Protein 6BTC (pdb70)

Organism: Staphylococcus aureus (NCBI:txid1280)

Nearest PDB structures (foldseek):
  6btc-assembly1_A  TM=1.012E+00  e=1.240E-16  Staphylococcus aureus
  6btc-assembly2_B  TM=9.831E-01  e=1.141E-14  Staphylococcus aureus
  2zme-assembly1_B  TM=4.496E-01  e=1.616E-01  Homo sapiens
  6lbs-assembly2_B  TM=4.507E-01  e=5.179E-01  Kluyveromyces lactis
  6lbs-assembly5_E  TM=4.797E-01  e=1.352E+00  Kluyveromyces lactis

Foldseek 3Di:
DDDDPVLVVLLVQLVVVVQPDDAFDKDFSVVSSVPDPDDDDPVSSVVSNVVVVCCVVPPPLAQKDFDQADPNTTMMGRHDRDDD/DVVLVVLLVQLVVVVVVADAFDKDFSVVSSVVDPDDDDPVSSVVSNVVVVCCQPPPPPAQKDFDQADPRTTMMGRHDDD

Solvent-accessible surface area: 10834 Å² total

Secondary structure (DSSP, 8-state):
----HHHHHHHHHHHHHHHHSPTT-EE-HHHHHTT--S---HHHHHHHHHHHHHHHHHSTT-SEEEEEEETTEEEEEE--S---/-HHHHHHHHHHHHHHHHSPTT-EE-HHHHHHT--S---HHHHHHHHHHHHHHHHHSTT-SEEEEEEETTEEEEEE-S--

Sequence (163 aa):
NKKSKQQEKLYNFIIAKSFQQPVGSTFTYGELRKKYNVVCSTNDQREVGRRFAYWIKYTPGLPFKIVGTKNGSLLYQKIGINPCSKQQEKLYNFIIAKSFQQPVGSTFTYGELRKKYNVVCSTNDQREVGRRFAYWIKYTPGLPFKIVGTKNGSLLYQKIGIN

B-factor: mean 43.04, std 18.71, range [15.08, 131.48]

Radius of gyration: 19.49 Å; Cα contacts (8 Å, |Δi|>4): 190; chains: 2; bounding box: 48×34×57 Å

Structure (mmCIF, N/CA/C/O backbone):
data_6BTC
#
_entry.id   6BTC
#
_cell.length_a   97.033
_cell.length_b   97.033
_cell.length_c   127.794
_cell.angle_alpha   90.000
_cell.angle_beta   90.000
_cell.angle_gamma   120.000
#
_symmetry.space_group_name_H-M   'P 61 2 2'
#
loop_
_entity.id
_entity.type
_entity.pdbx_description
1 polymer 'LP1413 - SCCmec type IV-encoded DNA binding protein'
2 water water
#
loop_
_atom_site.group_PDB
_atom_site.id
_atom_site.type_symbol
_atom_site.label_atom_id
_atom_site.label_alt_id
_atom_site.label_comp_id
_atom_site.label_asym_id
_atom_site.label_entity_id
_atom_site.label_seq_id
_atom_site.pdbx_PDB_ins_code
_atom_site.Cartn_x
_atom_site.Cartn_y
_atom_site.Cartn_z
_atom_site.occupancy
_atom_site.B_iso_or_equiv
_atom_site.auth_seq_id
_atom_site.auth_comp_id
_atom_site.auth_asym_id
_atom_site.auth_atom_id
_atom_site.pdbx_PDB_model_num
ATOM 20 N N . ASN A 1 2 ? 30.06299 32.46100 42.90259 1.000 63.65015 2 ASN A N 1
ATOM 21 C CA . ASN A 1 2 ? 29.92519 32.77732 41.48446 1.000 71.74958 2 ASN A CA 1
ATOM 22 C C . ASN A 1 2 ? 28.59733 32.27074 40.92727 1.000 71.97513 2 ASN A C 1
ATOM 23 O O . ASN A 1 2 ? 27.79405 33.04919 40.39946 1.000 69.33800 2 ASN A O 1
ATOM 34 N N . LYS A 1 3 ? 28.35044 30.96556 41.02884 1.000 67.52347 3 LYS A N 1
ATOM 35 C CA . LYS A 1 3 ? 27.14334 30.38784 40.44877 1.000 77.72317 3 LYS A CA 1
ATOM 36 C C . LYS A 1 3 ? 25.92431 30.73359 41.29853 1.000 76.59321 3 LYS A C 1
ATOM 37 O O . LYS A 1 3 ? 26.00454 30.79433 42.53019 1.000 72.27098 3 LYS A O 1
ATOM 56 N N . LYS A 1 4 ? 24.78826 30.95924 40.63609 1.000 69.77919 4 LYS A N 1
ATOM 57 C CA . LYS A 1 4 ? 23.56868 31.33082 41.34542 1.000 64.65304 4 LYS A CA 1
ATOM 58 C C . LYS A 1 4 ? 22.37400 31.22747 40.40760 1.000 60.75722 4 LYS A C 1
ATOM 59 O O . LYS A 1 4 ? 22.51357 31.27311 39.18134 1.000 54.63568 4 LYS A O 1
ATOM 78 N N . SER A 1 5 ? 21.19350 31.09746 41.01515 1.000 53.26938 5 SER A N 1
ATOM 79 C CA . SER A 1 5 ? 19.92617 31.01810 40.29720 1.000 51.97000 5 SER A CA 1
ATOM 80 C C . SER A 1 5 ? 19.36616 32.42594 40.11647 1.000 52.97163 5 SER A C 1
ATOM 81 O O . SER A 1 5 ? 18.98459 33.07436 41.09278 1.000 52.03477 5 SER A O 1
ATOM 89 N N . LYS A 1 6 ? 19.30796 32.89668 38.86568 1.000 55.02082 6 LYS A N 1
ATOM 90 C CA . LYS A 1 6 ? 18.75580 34.22289 38.59132 1.000 55.35357 6 LYS A CA 1
ATOM 91 C C . LYS A 1 6 ? 17.32963 34.35033 39.11356 1.000 52.61686 6 LYS A C 1
ATOM 92 O O . LYS A 1 6 ? 16.92804 35.41783 39.59217 1.000 51.19189 6 LYS A O 1
ATOM 111 N N . GLN A 1 7 ? 16.55247 33.26940 39.03203 1.000 51.68400 7 GLN A N 1
ATOM 112 C CA . GLN A 1 7 ? 15.15208 33.31300 39.43645 1.000 52.23870 7 GLN A CA 1
ATOM 113 C C . GLN A 1 7 ? 15.01129 33.52953 40.94136 1.000 54.22333 7 GLN A C 1
ATOM 114 O O . GLN A 1 7 ? 14.13152 34.27636 41.38914 1.000 45.38637 7 GLN A O 1
ATOM 128 N N . GLN A 1 8 ? 15.85149 32.86745 41.74055 1.000 49.12811 8 GLN A N 1
ATOM 129 C CA . GLN A 1 8 ? 15.75106 33.01006 43.18978 1.000 48.24521 8 GLN A CA 1
ATOM 130 C C . GLN A 1 8 ? 16.29981 34.35289 43.64863 1.000 41.19691 8 GLN A C 1
ATOM 131 O O . GLN A 1 8 ? 15.75114 34.96660 44.56778 1.000 43.87516 8 GLN A O 1
ATOM 145 N N . GLU A 1 9 ? 17.36172 34.84095 43.00564 1.000 39.28679 9 GLU A N 1
ATOM 146 C CA . GLU A 1 9 ? 17.85385 36.17502 43.31956 1.000 44.50869 9 GLU A CA 1
ATOM 147 C C . GLU A 1 9 ? 16.75204 37.21228 43.16687 1.000 44.55229 9 GLU A C 1
ATOM 148 O O . GLU A 1 9 ? 16.65618 38.14629 43.97030 1.000 40.33296 9 GLU A O 1
ATOM 160 N N . LYS A 1 10 ? 15.91767 37.07374 42.13221 1.000 45.96820 10 LYS A N 1
ATOM 161 C CA . LYS A 1 10 ? 14.88560 38.07349 41.87325 1.000 42.45180 10 LYS A CA 1
ATOM 162 C C . LYS A 1 10 ? 13.79920 38.01780 42.93602 1.000 34.44714 10 LYS A C 1
ATOM 163 O O . LYS A 1 10 ? 13.38811 39.05131 43.46819 1.000 33.24442 10 LYS A O 1
ATOM 182 N N . LEU A 1 11 ? 13.30830 36.81944 43.24256 1.000 27.40265 11 LEU A N 1
ATOM 183 C CA . LEU A 1 11 ? 12.31049 36.68443 44.29214 1.000 32.66716 11 LEU A CA 1
ATOM 184 C C . LEU A 1 11 ? 12.86078 37.14283 45.64377 1.000 39.06198 11 LEU A C 1
ATOM 185 O O . LEU A 1 11 ? 12.15997 37.82213 46.40310 1.000 32.68428 11 LEU A O 1
ATOM 201 N N . TYR A 1 12 ? 14.11416 36.78646 45.95907 1.000 36.49307 12 TYR A N 1
ATOM 202 C CA . TYR A 1 12 ? 14.71029 37.18459 47.23181 1.000 33.41728 12 TYR A CA 1
ATOM 203 C C . TYR A 1 12 ? 14.84079 38.70226 47.33161 1.000 33.37284 12 TYR A C 1
ATOM 204 O O . TYR A 1 12 ? 14.46721 39.30261 48.34622 1.000 30.14709 12 TYR A O 1
ATOM 222 N N . ASN A 1 13 ? 15.39234 39.34302 46.29911 1.000 28.65523 13 ASN A N 1
ATOM 223 C CA . ASN A 1 13 ? 15.47448 40.80139 46.30883 1.000 33.20102 13 ASN A CA 1
ATOM 224 C C . ASN A 1 13 ? 14.10818 41.42554 46.57648 1.000 35.69102 13 ASN A C 1
ATOM 225 O O . ASN A 1 13 ? 14.00798 42.45471 47.25582 1.000 34.03209 13 ASN A O 1
ATOM 236 N N . PHE A 1 14 ? 13.04260 40.81163 46.05580 1.000 31.80747 14 PHE A N 1
ATOM 237 C CA . PHE A 1 14 ? 11.70174 41.35195 46.25678 1.000 34.55262 14 PHE A CA 1
ATOM 238 C C . PHE A 1 14 ? 11.24731 41.15250 47.69332 1.000 27.30094 14 PHE A C 1
ATOM 239 O O . PHE A 1 14 ? 10.69503 42.06690 48.31210 1.000 28.30593 14 PHE A O 1
ATOM 256 N N . ILE A 1 15 ? 11.42011 39.94048 48.21748 1.000 25.51779 15 ILE A N 1
ATOM 257 C CA . ILE A 1 15 ? 10.98462 39.64398 49.57480 1.000 29.93616 15 ILE A CA 1
ATOM 258 C C . ILE A 1 15 ? 11.65508 40.59164 50.55789 1.000 30.16949 15 ILE A C 1
ATOM 259 O O . ILE A 1 15 ? 11.01112 41.12314 51.46816 1.000 28.95010 15 ILE A O 1
ATOM 275 N N . ILE A 1 16 ? 12.95525 40.82500 50.37856 1.000 27.22876 16 ILE A N 1
ATOM 276 C CA . ILE A 1 16 ? 13.70164 41.70907 51.26692 1.000 31.64117 16 ILE A CA 1
ATOM 277 C C . ILE A 1 16 ? 13.08795 43.10185 51.24844 1.000 28.66457 16 ILE A C 1
ATOM 278 O O . ILE A 1 16 ? 12.74942 43.66747 52.29215 1.000 24.83003 16 ILE A O 1
ATOM 294 N N . ALA A 1 17 ? 12.97050 43.68186 50.05507 1.000 24.16738 17 ALA A N 1
ATOM 295 C CA . ALA A 1 17 ? 12.40772 45.01899 49.91674 1.000 28.30407 17 ALA A CA 1
ATOM 296 C C . ALA A 1 17 ? 11.00487 45.08063 50.50756 1.000 30.67740 17 ALA A C 1
ATOM 297 O O . ALA A 1 17 ? 10.67942 45.98892 51.27832 1.000 26.42794 17 ALA A O 1
ATOM 304 N N . LYS A 1 18 ? 10.17093 44.09000 50.18659 1.000 27.14443 18 LYS A N 1
ATOM 305 C CA . LYS A 1 18 ? 8.80680 44.07600 50.69464 1.000 29.06269 18 LYS A CA 1
ATOM 306 C C . LYS A 1 18 ? 8.77312 43.98568 52.22282 1.000 32.96536 18 LYS A C 1
ATOM 307 O O . LYS A 1 18 ? 7.88219 44.55921 52.85532 1.000 29.33054 18 LYS A O 1
ATOM 326 N N . SER A 1 19 ? 9.72289 43.27812 52.83967 1.000 26.10834 19 SER A N 1
ATOM 327 C CA . SER A 1 19 ? 9.74182 43.22291 54.30029 1.000 29.39523 19 SER A CA 1
ATOM 328 C C . SER A 1 19 ? 10.05521 44.59401 54.89471 1.000 26.39106 19 SER A C 1
ATOM 329 O O . SER A 1 19 ? 9.41395 45.01930 55.85922 1.000 27.82793 19 SER A O 1
ATOM 337 N N . PHE A 1 20 ? 11.01126 45.31795 54.31539 1.000 28.72631 20 PHE A N 1
ATOM 338 C CA . PHE A 1 20 ? 11.34285 46.64034 54.83989 1.000 28.59616 20 PHE A CA 1
ATOM 339 C C . PHE A 1 20 ? 10.19399 47.62491 54.66737 1.000 33.59520 20 PHE A C 1
ATOM 340 O O . PHE A 1 20 ? 10.06501 48.56157 55.46261 1.000 33.28250 20 PHE A O 1
ATOM 357 N N . GLN A 1 21 ? 9.36308 47.44348 53.64008 1.000 30.34592 21 GLN A N 1
ATOM 358 C CA . GLN A 1 21 ? 8.23330 48.33047 53.39163 1.000 33.50390 21 GLN A CA 1
ATOM 359 C C . GLN A 1 21 ? 7.07881 48.09695 54.34824 1.000 28.55086 21 GLN A C 1
ATOM 360 O O . GLN A 1 21 ? 6.17211 48.92734 54.41643 1.000 36.54186 21 GLN A O 1
ATOM 374 N N . GLN A 1 22 ? 7.07386 46.99216 55.06190 1.000 31.47503 22 GLN A N 1
ATOM 375 C CA . GLN A 1 22 ? 6.05638 46.77890 56.07361 1.000 30.09956 22 GLN A CA 1
ATOM 376 C C . GLN A 1 22 ? 6.00708 47.97748 57.01813 1.000 32.22943 22 GLN A C 1
ATOM 377 O O . GLN A 1 22 ? 7.06126 48.50171 57.40793 1.000 26.95769 22 GLN A O 1
ATOM 391 N N . PRO A 1 23 ? 4.81662 48.45049 57.39023 1.000 30.45127 23 PRO A N 1
ATOM 392 C CA . PRO A 1 23 ? 4.73724 49.52548 58.38539 1.000 26.39747 23 PRO A CA 1
ATOM 393 C C . PRO A 1 23 ? 5.07964 49.03012 59.78174 1.000 28.68607 23 PRO A C 1
ATOM 394 O O . PRO A 1 23 ? 4.87002 47.86457 60.13032 1.000 27.18549 23 PRO A O 1
ATOM 405 N N . VAL A 1 24 ? 5.62823 49.94350 60.58337 1.000 25.91538 24 VAL A N 1
ATOM 406 C CA . VAL A 1 24 ? 5.99586 49.61804 61.95286 1.000 27.74446 24 VAL A CA 1
ATOM 407 C C . VAL A 1 24 ? 4.81542 48.98404 62.67087 1.000 28.73382 24 VAL A C 1
ATOM 408 O O . VAL A 1 24 ? 3.66518 49.39972 62.50251 1.000 28.42037 24 VAL A O 1
ATOM 421 N N . GLY A 1 25 ? 5.10870 47.96664 63.48233 1.000 22.62946 25 GLY A N 1
ATOM 422 C CA . GLY A 1 25 ? 4.11035 47.22343 64.20458 1.000 20.07002 25 GLY A CA 1
ATOM 423 C C . GLY A 1 25 ? 3.44014 46.10274 63.44117 1.000 22.48195 25 GLY A C 1
ATOM 424 O O . GLY A 1 25 ? 2.91757 45.17781 64.06942 1.000 21.64391 25 GLY A O 1
ATOM 428 N N . SER A 1 26 ? 3.41831 46.14513 62.11581 1.000 19.67860 26 SER A N 1
ATOM 429 C CA . SER A 1 26 ? 2.70666 45.10914 61.37484 1.000 23.14241 26 SER A CA 1
ATOM 430 C C . SER A 1 26 ? 3.38883 43.75323 61.52979 1.000 23.70122 26 SER A C 1
ATOM 431 O O . SER A 1 26 ? 4.61637 43.65452 61.60754 1.000 20.21745 26 SER A O 1
ATOM 439 N N . THR A 1 27 ? 2.57439 42.70353 61.58451 1.000 24.75756 27 THR A N 1
ATOM 440 C CA . THR A 1 27 ? 3.05958 41.33053 61.57528 1.000 26.55213 27 THR A CA 1
ATOM 441 C C . THR A 1 27 ? 2.89672 40.71740 60.18866 1.000 28.89266 27 THR A C 1
ATOM 442 O O . THR A 1 27 ? 2.01310 41.10070 59.42370 1.000 32.22097 27 THR A O 1
ATOM 453 N N . PHE A 1 28 ? 3.76866 39.76429 59.86390 1.000 27.44239 28 PHE A N 1
ATOM 454 C CA . PHE A 1 28 ? 3.73809 39.13228 58.55183 1.000 29.26470 28 PHE A CA 1
ATOM 455 C C . PHE A 1 28 ? 4.51824 37.82254 58.58812 1.000 33.51851 28 PHE A C 1
ATOM 456 O O . PHE A 1 28 ? 5.37906 37.60610 59.45124 1.000 29.94189 28 PHE A O 1
ATOM 473 N N . THR A 1 29 ? 4.18925 36.95127 57.63846 1.000 28.64563 29 THR A N 1
ATOM 474 C CA . THR A 1 29 ? 4.92861 35.72601 57.35259 1.000 32.14449 29 THR A CA 1
ATOM 475 C C . THR A 1 29 ? 5.57662 35.80515 55.97696 1.000 32.67075 29 THR A C 1
ATOM 476 O O . THR A 1 29 ? 5.25788 36.66502 55.14481 1.000 31.55271 29 THR A O 1
ATOM 487 N N . TYR A 1 30 ? 6.49566 34.87089 55.73812 1.000 33.01444 30 TYR A N 1
ATOM 488 C CA . TYR A 1 30 ? 7.13295 34.78595 54.42989 1.000 33.14937 30 TYR A CA 1
ATOM 489 C C . TYR A 1 30 ? 6.10248 34.54877 53.32847 1.000 32.58507 30 TYR A C 1
ATOM 490 O O . TYR A 1 30 ? 6.17099 35.16751 52.26030 1.000 32.54862 30 TYR A O 1
ATOM 508 N N . GLY A 1 31 ? 5.15076 33.64150 53.56618 1.000 29.49915 31 GLY A N 1
ATOM 509 C CA . GLY A 1 31 ? 4.17026 33.31445 52.54821 1.000 36.35077 31 GLY A CA 1
ATOM 510 C C . GLY A 1 31 ? 3.26107 34.47462 52.19741 1.000 42.50630 31 GLY A C 1
ATOM 511 O O . GLY A 1 31 ? 2.82371 34.59798 51.05279 1.000 42.41731 31 GLY A O 1
ATOM 515 N N . GLU A 1 32 ? 2.96053 35.34012 53.16794 1.000 36.52424 32 GLU A N 1
ATOM 516 C CA . GLU A 1 32 ? 2.16025 36.52018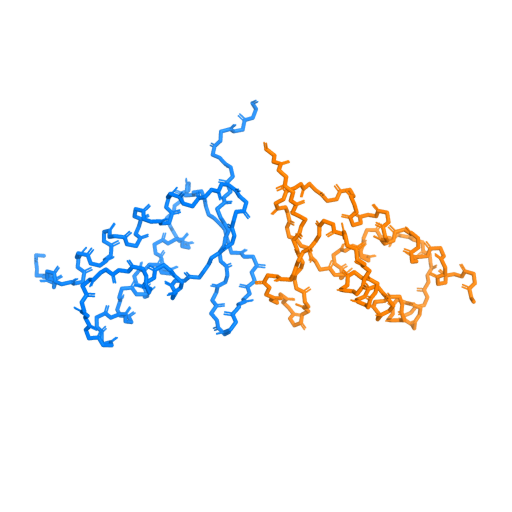 52.86284 1.000 31.87477 32 GLU A CA 1
ATOM 517 C C . GLU A 1 32 ? 2.90275 37.45082 51.91737 1.000 39.59580 32 GLU A C 1
ATOM 518 O O . GLU A 1 32 ? 2.30595 38.00213 50.98473 1.000 38.43405 32 GLU A O 1
ATOM 530 N N . LEU A 1 33 ? 4.21091 37.61615 52.11959 1.000 35.63495 33 LEU A N 1
ATOM 531 C CA . LEU A 1 33 ? 4.98674 38.45663 51.21658 1.000 34.40434 33 LEU A CA 1
ATOM 532 C C . LEU A 1 33 ? 5.18027 37.77487 49.87448 1.000 35.98724 33 LEU A C 1
ATOM 533 O O . LEU A 1 33 ? 5.17643 38.43329 48.83011 1.000 37.20654 33 LEU A O 1
ATOM 549 N N . ARG A 1 34 ? 5.36343 36.45537 49.89006 1.000 36.12259 34 ARG A N 1
ATOM 550 C CA . ARG A 1 34 ? 5.62705 35.71293 48.66180 1.000 42.64614 34 ARG A CA 1
ATOM 551 C C . ARG A 1 34 ? 4.44332 35.79331 47.70179 1.000 42.24805 34 ARG A C 1
ATOM 552 O O . ARG A 1 34 ? 4.62458 35.93744 46.48659 1.000 37.87742 34 ARG A O 1
ATOM 573 N N . LYS A 1 35 ? 3.22388 35.70119 48.23378 1.000 39.15361 35 LYS A N 1
ATOM 574 C CA . LYS A 1 35 ? 2.02234 35.69688 47.41256 1.000 44.22513 35 LYS A CA 1
ATOM 575 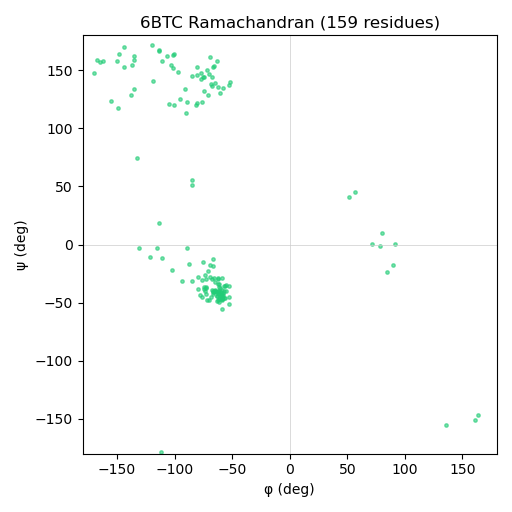C C . LYS A 1 35 ? 1.78731 37.02036 46.70659 1.000 43.94345 35 LYS A C 1
ATOM 576 O O . LYS A 1 35 ? 0.95384 37.07679 45.80073 1.000 46.61422 35 LYS A O 1
ATOM 595 N N . LYS A 1 36 ? 2.50196 38.07139 47.08132 1.000 42.25173 36 LYS A N 1
ATOM 596 C CA . LYS A 1 36 ? 2.41623 39.34699 46.38841 1.000 38.76670 36 LYS A CA 1
ATOM 597 C C . LYS A 1 36 ? 3.40317 39.45582 45.23652 1.000 39.17703 36 LYS A C 1
ATOM 598 O O . LYS A 1 36 ? 3.40129 40.46849 44.52597 1.000 40.67287 36 LYS A O 1
ATOM 617 N N . TYR A 1 37 ? 4.24253 38.44477 45.03858 1.000 36.04649 37 TYR A N 1
ATOM 618 C CA . TYR A 1 37 ? 5.18797 38.45594 43.93267 1.000 36.67917 37 TYR A CA 1
ATOM 619 C C . TYR A 1 37 ? 4.44121 38.18804 42.63117 1.000 42.44712 37 TYR A C 1
ATOM 620 O O . TYR A 1 37 ? 3.63737 37.25335 42.55074 1.000 39.21614 37 TYR A O 1
ATOM 638 N N . ASN A 1 38 ? 4.70272 39.01055 41.61106 1.000 39.49450 38 ASN A N 1
ATOM 639 C CA . ASN A 1 38 ? 3.90580 38.94583 40.38829 1.000 46.77953 38 ASN A CA 1
ATOM 640 C C . ASN A 1 38 ? 4.32557 37.79855 39.47974 1.000 48.80250 38 ASN A C 1
ATOM 641 O O . ASN A 1 38 ? 3.49707 37.27517 38.72964 1.000 57.47814 38 ASN A O 1
ATOM 652 N N . VAL A 1 39 ? 5.57212 37.39740 39.53388 1.000 47.75478 39 VAL A N 1
ATOM 653 C CA . VAL A 1 39 ? 6.10184 36.37034 38.64971 1.000 44.32889 39 VAL A CA 1
ATOM 654 C C . VAL A 1 39 ? 5.81588 34.99955 39.24273 1.000 52.42944 39 VAL A C 1
ATOM 655 O O . VAL A 1 39 ? 5.81453 34.80153 40.46233 1.000 48.29643 39 VAL A O 1
ATOM 668 N N . VAL A 1 40 ? 5.55705 34.04635 38.36191 1.000 58.00560 40 VAL A N 1
ATOM 669 C CA . VAL A 1 40 ? 5.40393 32.65230 38.75350 1.000 64.35676 40 VAL A CA 1
ATOM 670 C C . VAL A 1 40 ? 6.78469 32.06512 38.99953 1.000 64.29672 40 VAL A C 1
ATOM 671 O O . VAL A 1 40 ? 7.74862 32.38691 38.29406 1.000 65.07552 40 VAL A O 1
ATOM 684 N N . CYS A 1 41 ? 6.89377 31.20503 40.00723 1.000 69.14212 41 CYS A N 1
ATOM 685 C CA . CYS A 1 41 ? 8.13037 30.46618 40.20975 1.000 68.19878 41 CYS A CA 1
ATOM 686 C C . CYS A 1 41 ? 7.80663 29.12847 40.85059 1.000 49.14894 41 CYS A C 1
ATOM 687 O O . CYS A 1 41 ? 6.75767 28.94528 41.47407 1.000 46.12464 41 CYS A O 1
ATOM 695 N N . SER A 1 42 ? 8.72592 28.18865 40.67236 1.000 49.58660 42 SER A N 1
ATOM 696 C CA . SER A 1 42 ? 8.50684 26.83273 41.14026 1.000 48.80934 42 SER A CA 1
ATOM 697 C C . SER A 1 42 ? 8.38248 26.79704 42.65561 1.000 50.60709 42 SER A C 1
ATOM 698 O O . SER A 1 42 ? 8.85281 27.68403 43.36969 1.000 47.47370 42 SER A O 1
ATOM 706 N N . THR A 1 43 ? 7.74240 25.73787 43.14397 1.000 49.67784 43 THR A N 1
ATOM 707 C CA . THR A 1 43 ? 7.75853 25.46660 44.57254 1.000 53.00676 43 THR A CA 1
ATOM 708 C C . THR A 1 43 ? 9.18831 25.35697 45.08456 1.000 57.06791 43 THR A C 1
ATOM 709 O O . THR A 1 43 ? 9.49790 25.79175 46.19933 1.000 59.33899 43 THR A O 1
ATOM 720 N N . ASN A 1 44 ? 10.07975 24.79380 44.27473 1.000 58.74860 44 ASN A N 1
ATOM 721 C CA . ASN A 1 44 ? 11.46113 24.63871 44.70511 1.000 57.56406 44 ASN A CA 1
ATOM 722 C C . ASN A 1 44 ? 12.11009 25.99510 44.93569 1.000 55.65525 44 ASN A C 1
ATOM 723 O O . ASN A 1 44 ? 12.81134 26.19624 45.93484 1.000 52.03019 44 ASN A O 1
ATOM 734 N N . ASP A 1 45 ? 11.89751 26.93629 44.01200 1.000 54.22014 45 ASP A N 1
ATOM 735 C CA . ASP A 1 45 ? 12.47367 28.26725 44.16188 1.000 52.18781 45 ASP A CA 1
ATOM 736 C C . ASP A 1 45 ? 11.81560 29.03999 45.30117 1.000 45.61551 45 ASP A C 1
ATOM 737 O O . ASP A 1 45 ? 12.45688 29.90083 45.91170 1.000 44.78689 45 ASP A O 1
ATOM 746 N N . GLN A 1 46 ? 10.55214 28.74017 45.61011 1.000 42.40747 46 GLN A N 1
ATOM 747 C CA . GLN A 1 46 ? 9.87989 29.41011 46.71552 1.000 50.11570 46 GLN A CA 1
ATOM 748 C C . GLN A 1 46 ? 10.49781 28.99834 48.04373 1.000 49.93390 46 GLN A C 1
ATOM 749 O O . GLN A 1 46 ? 10.78541 29.84679 48.89691 1.000 42.14031 46 GLN A O 1
ATOM 763 N N . ARG A 1 47 ? 10.73341 27.69624 48.22297 1.000 50.37446 47 ARG A N 1
ATOM 764 C CA . ARG A 1 47 ? 11.23459 27.19952 49.49889 1.000 47.62681 47 ARG A CA 1
ATOM 765 C C . ARG A 1 47 ? 12.69524 27.57578 49.71378 1.000 50.90020 47 ARG A C 1
ATOM 766 O O . ARG A 1 47 ? 13.09495 27.90219 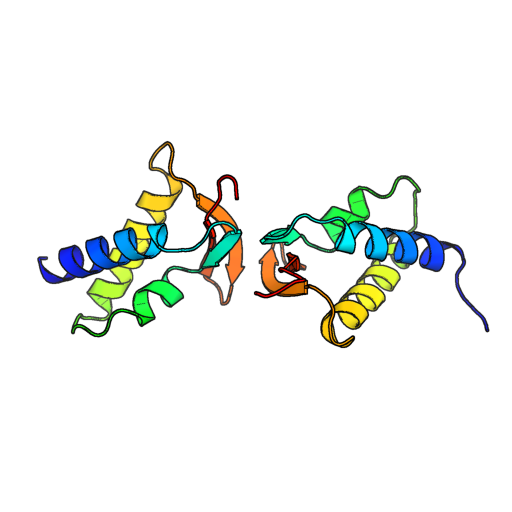50.83578 1.000 54.42610 47 ARG A O 1
ATOM 787 N N . GLU A 1 48 ? 13.51149 27.54890 48.66138 1.000 49.31513 48 GLU A N 1
ATOM 788 C CA . GLU A 1 48 ? 14.89322 27.99653 48.81184 1.000 53.07035 48 GLU A CA 1
ATOM 789 C C . GLU A 1 48 ? 14.94713 29.44571 49.29244 1.000 50.31157 48 GLU A C 1
ATOM 790 O O . GLU A 1 48 ? 15.71630 29.78324 50.19827 1.000 46.22268 48 GLU A O 1
ATOM 802 N N . VAL A 1 49 ? 14.14394 30.32405 48.68542 1.000 48.75214 49 VAL A N 1
ATOM 803 C CA . VAL A 1 49 ? 14.15265 31.72622 49.08924 1.000 45.52817 49 VAL A CA 1
ATOM 804 C C . VAL A 1 49 ? 13.59827 31.87413 50.49814 1.000 39.88407 49 VAL A C 1
ATOM 805 O O . VAL A 1 49 ? 14.09989 32.67638 51.29003 1.000 34.89213 49 VAL A O 1
ATOM 818 N N . GLY A 1 50 ? 12.55408 31.11474 50.82679 1.000 34.19443 50 GLY A N 1
ATOM 819 C CA . GLY A 1 50 ? 12.02071 31.15060 52.17632 1.000 40.58799 50 GLY A CA 1
ATOM 820 C C . GLY A 1 50 ? 13.08685 30.91000 53.22020 1.000 43.09066 50 GLY A C 1
ATOM 821 O O . GLY A 1 50 ? 13.17459 31.62875 54.21924 1.000 41.42132 50 GLY A O 1
ATOM 825 N N . ARG A 1 51 ? 13.93122 29.90461 52.99209 1.000 47.29699 51 ARG A N 1
ATOM 826 C CA . ARG A 1 51 ? 14.94639 29.56404 53.97954 1.000 41.54340 51 ARG A CA 1
ATOM 827 C C . ARG A 1 51 ? 16.07179 30.59145 53.98863 1.000 40.41083 51 ARG A C 1
ATOM 828 O O . ARG A 1 51 ? 16.55258 30.98258 55.05770 1.000 41.92137 51 ARG A O 1
ATOM 849 N N . ARG A 1 52 ? 16.49277 31.07007 52.81904 1.000 35.86282 52 ARG A N 1
ATOM 850 C CA . ARG A 1 52 ? 17.49181 32.13114 52.81699 1.000 36.02641 52 ARG A CA 1
ATOM 851 C C . ARG A 1 52 ? 16.95773 33.38377 53.50898 1.000 37.74940 52 ARG A C 1
ATOM 852 O O . ARG A 1 52 ? 17.73278 34.16064 54.08354 1.000 32.60298 52 ARG A O 1
ATOM 873 N N . PHE A 1 53 ? 15.63829 33.58905 53.47263 1.000 38.93560 53 PHE A N 1
ATOM 874 C CA . PHE A 1 53 ? 15.03069 34.74435 54.12282 1.000 38.20057 53 PHE A CA 1
ATOM 875 C C . PHE A 1 53 ? 14.95494 34.54208 55.62669 1.000 32.11195 53 PHE A C 1
ATOM 876 O O . PHE A 1 53 ? 15.30681 35.43895 56.39538 1.000 34.39048 53 PHE A O 1
ATOM 893 N N . ALA A 1 54 ? 14.51705 33.36109 56.04835 1.000 29.83332 54 ALA A N 1
ATOM 894 C CA . ALA A 1 54 ? 14.38283 33.06558 57.46343 1.000 32.60331 54 ALA A CA 1
ATOM 895 C C . ALA A 1 54 ? 15.70732 33.19718 58.20500 1.000 41.63631 54 ALA A C 1
ATOM 896 O O . ALA A 1 54 ? 15.71229 33.51216 59.39989 1.000 42.49141 54 ALA A O 1
ATOM 903 N N . TYR A 1 55 ? 16.83590 32.97241 57.52332 1.000 39.61184 55 TYR A N 1
ATOM 904 C CA . TYR A 1 55 ? 18.13527 33.03933 58.17620 1.000 37.26789 55 TYR A CA 1
ATOM 905 C C . TYR A 1 55 ? 18.77014 34.41383 58.03392 1.000 39.53154 55 TYR A C 1
ATOM 906 O O . TYR A 1 55 ? 19.48676 34.86085 58.94098 1.000 37.95261 55 TYR A O 1
ATOM 924 N N . TRP A 1 56 ? 18.49237 35.10843 56.93407 1.000 30.88140 56 TRP A N 1
ATOM 925 C CA . TRP A 1 56 ? 18.87512 36.50942 56.82254 1.000 35.46440 56 TRP A CA 1
ATOM 926 C C . TRP A 1 56 ? 18.29610 37.31832 57.97211 1.000 38.23982 56 TRP A C 1
ATOM 927 O O . TRP A 1 56 ? 18.98963 38.12278 58.60578 1.000 34.65458 56 TRP A O 1
ATOM 948 N N . ILE A 1 57 ? 17.01763 37.10273 58.25636 1.000 34.22475 57 ILE A N 1
ATOM 949 C CA . ILE A 1 57 ? 16.29826 37.94635 59.19386 1.000 38.35368 57 ILE A CA 1
ATOM 950 C C . ILE A 1 57 ? 16.68930 37.59051 60.61767 1.000 40.62058 57 ILE A C 1
ATOM 951 O O . ILE A 1 57 ? 16.71950 38.45495 61.49658 1.000 39.22480 57 ILE A O 1
ATOM 967 N N . LYS A 1 58 ? 17.03451 36.33373 60.85926 1.000 42.99326 58 LYS A N 1
ATOM 968 C CA . LYS A 1 58 ? 17.30677 35.86501 62.20640 1.000 41.30756 58 LYS A CA 1
ATOM 969 C C . LYS A 1 58 ? 18.75326 36.06103 62.64530 1.000 40.91351 58 LYS A C 1
ATOM 970 O O . LYS A 1 58 ? 19.01965 36.00762 63.84872 1.000 46.15366 58 LYS A O 1
ATOM 989 N N . TYR A 1 59 ? 19.68976 36.29302 61.71597 1.000 37.72938 59 TYR A N 1
ATOM 990 C CA . TYR A 1 59 ? 21.10904 36.32178 62.04510 1.000 32.95063 59 TYR A CA 1
ATOM 991 C C . TYR A 1 59 ? 21.82755 37.53445 61.49288 1.000 39.13882 59 TYR A C 1
ATOM 992 O O . TYR A 1 59 ? 23.02836 37.68167 61.73227 1.000 43.31337 59 TYR A O 1
ATOM 1010 N N . THR A 1 60 ? 21.14902 38.38918 60.74841 1.000 37.05767 60 THR A N 1
ATOM 1011 C CA . THR A 1 60 ? 21.73619 39.65314 60.33837 1.000 37.36125 60 THR A CA 1
ATOM 1012 C C . THR A 1 60 ? 21.41895 40.69649 61.40143 1.000 43.61125 60 THR A C 1
ATOM 1013 O O . THR A 1 60 ? 20.23699 40.90179 61.71273 1.000 42.32758 60 THR A O 1
ATOM 1024 N N . PRO A 1 61 ? 22.41333 41.34690 62.00090 1.000 48.02978 61 PRO A N 1
ATOM 1025 C CA . PRO A 1 61 ? 22.13292 42.24244 63.12454 1.000 40.34301 61 PRO A CA 1
ATOM 1026 C C . PRO A 1 61 ? 21.64750 43.60478 62.66962 1.000 37.96720 61 PRO A C 1
ATOM 1027 O O . PRO A 1 61 ? 21.97231 44.08689 61.58196 1.000 36.60000 61 PRO A O 1
ATOM 1038 N N . GLY A 1 62 ? 20.86388 44.23224 63.53560 1.000 40.53393 62 GLY A N 1
ATOM 1039 C CA . GLY A 1 62 ? 20.40661 45.57441 63.26821 1.000 44.06175 62 GLY A CA 1
ATOM 1040 C C . GLY A 1 62 ? 19.24135 45.67635 62.31574 1.000 31.39360 62 GLY A C 1
ATOM 1041 O O . GLY A 1 62 ? 18.92463 46.78649 61.88050 1.000 38.59810 62 GLY A O 1
ATOM 1045 N N . LEU A 1 63 ? 18.60581 44.56748 61.96972 1.000 32.24605 63 LEU A N 1
ATOM 1046 C CA . LEU A 1 63 ? 17.43742 44.63126 61.10193 1.000 32.65634 63 LEU A CA 1
ATOM 1047 C C . LEU A 1 63 ? 16.19914 45.01263 61.90877 1.000 28.74161 63 LEU A C 1
ATOM 1048 O O . LEU A 1 63 ? 16.05945 44.61367 63.06416 1.000 28.77630 63 LEU A O 1
ATOM 1064 N N . PRO A 1 64 ? 15.27634 45.75703 61.31727 1.000 30.52600 64 PRO A N 1
ATOM 1065 C CA . PRO A 1 64 ? 14.09404 46.21815 62.05691 1.000 25.56217 64 PRO A CA 1
ATOM 1066 C C . PRO A 1 64 ? 12.97561 45.18097 62.07352 1.000 26.14223 64 PRO A C 1
ATOM 1067 O O . PRO A 1 64 ? 11.83746 45.46220 61.68664 1.000 26.49512 64 PRO A O 1
ATOM 1078 N N . PHE A 1 65 ? 13.30090 43.97944 62.54333 1.000 23.52946 65 PHE A N 1
ATOM 1079 C CA . PHE A 1 65 ? 12.35175 42.87785 62.59115 1.000 22.60785 65 PHE A CA 1
ATOM 1080 C C . PHE A 1 65 ? 12.61152 42.05837 63.83984 1.000 21.80563 65 PHE A C 1
ATOM 1081 O O . PHE A 1 65 ? 13.73132 42.00346 64.33355 1.000 29.16478 65 PHE A O 1
ATOM 1098 N N . LYS A 1 66 ? 11.57202 41.39928 64.33113 1.000 23.72601 66 LYS A N 1
ATOM 1099 C CA . LYS A 1 66 ? 11.74624 40.37739 65.34133 1.000 25.89274 66 LYS A CA 1
ATOM 1100 C C . LYS A 1 66 ? 10.67482 39.31673 65.15264 1.000 29.93666 66 LYS A C 1
ATOM 1101 O O . LYS A 1 66 ? 9.66624 39.53012 64.47253 1.000 27.23055 66 LYS A O 1
ATOM 1120 N N . ILE A 1 67 ? 10.90816 38.16778 65.77135 1.000 30.20532 67 ILE A N 1
ATOM 1121 C CA . ILE A 1 67 ? 9.97184 37.05402 65.74984 1.000 28.95976 67 ILE A CA 1
ATOM 1122 C C . ILE A 1 67 ? 9.04403 37.19630 66.94430 1.000 32.40385 67 ILE A C 1
ATOM 1123 O O . ILE A 1 67 ? 9.50422 37.43718 68.06825 1.000 32.65016 67 ILE A O 1
ATOM 1139 N N . VAL A 1 68 ? 7.73983 37.03721 66.71592 1.000 30.86110 68 VAL A N 1
ATOM 1140 C CA . VAL A 1 68 ? 6.74492 37.26377 67.76143 1.000 28.95096 68 VAL A CA 1
ATOM 1141 C C . VAL A 1 68 ? 5.89570 36.04043 68.05034 1.000 26.98852 68 VAL A C 1
ATOM 1142 O O . VAL A 1 68 ? 5.16804 36.03771 69.05350 1.000 27.72172 68 VAL A O 1
ATOM 1155 N N . GLY A 1 69 ? 5.96941 35.00454 67.23264 1.000 31.87275 69 GLY A N 1
ATOM 1156 C CA . GLY A 1 69 ? 5.11410 33.83928 67.39324 1.000 28.21797 69 GLY A CA 1
ATOM 1157 C C . GLY A 1 69 ? 5.06455 33.04456 66.09881 1.000 29.29865 69 GLY A C 1
ATOM 1158 O O . GLY A 1 69 ? 6.00771 33.05885 65.31219 1.000 31.35249 69 GLY A O 1
ATOM 1162 N N . THR A 1 70 ? 3.94328 32.36991 65.89642 1.000 32.28136 70 THR A N 1
ATOM 1163 C CA . THR A 1 70 ? 3.72462 31.61777 64.67421 1.000 35.31700 70 THR A CA 1
ATOM 1164 C C . THR A 1 70 ? 2.31945 31.89932 64.16640 1.000 34.12427 70 THR A C 1
ATOM 1165 O O . THR A 1 70 ? 1.43391 32.30546 64.92314 1.000 31.29016 70 THR A O 1
ATOM 1176 N N . LYS A 1 71 ? 2.12179 31.64517 62.87233 1.000 36.25095 71 LYS A N 1
ATOM 1177 C CA . LYS A 1 71 ? 0.82598 31.83025 62.22689 1.000 35.29455 71 LYS A CA 1
ATOM 1178 C C . LYS A 1 71 ? 0.71123 30.81443 61.10351 1.000 36.93874 71 LYS A C 1
ATOM 1179 O O . LYS A 1 71 ? 1.50437 30.85059 60.15876 1.000 34.29275 71 LYS A O 1
ATOM 1198 N N . ASN A 1 72 ? -0.26199 29.91264 61.20642 1.000 38.56158 72 ASN A N 1
ATOM 1199 C CA . ASN A 1 72 ? -0.45693 28.87583 60.19634 1.000 45.36032 72 ASN A CA 1
ATOM 1200 C C . ASN A 1 72 ? 0.81488 28.04457 60.01672 1.000 43.38635 72 ASN A C 1
ATOM 1201 O O . ASN A 1 72 ? 1.25552 27.77101 58.89887 1.000 48.44836 72 ASN A O 1
ATOM 1212 N N . GLY A 1 73 ? 1.41934 27.65747 61.13751 1.000 44.25192 73 GLY A N 1
ATOM 1213 C CA . GLY A 1 73 ? 2.60550 26.82749 61.11271 1.000 39.47680 73 GLY A CA 1
ATOM 1214 C C . GLY A 1 73 ? 3.86671 27.50619 60.63246 1.000 44.15390 73 GLY A C 1
ATOM 1215 O O . GLY A 1 73 ? 4.91228 26.84954 60.56300 1.000 53.55776 73 GLY A O 1
ATOM 1219 N N . SER A 1 74 ? 3.81307 28.78629 60.28699 1.000 41.36798 74 SER A N 1
ATOM 1220 C CA . SER A 1 74 ? 4.99316 29.52846 59.87421 1.000 41.29477 74 SER A CA 1
ATOM 1221 C C . SER A 1 74 ? 5.40852 30.48555 60.98042 1.000 36.19285 74 SER A C 1
ATOM 1222 O O . SER A 1 74 ? 4.63290 30.79433 61.88830 1.000 35.88658 74 SER A O 1
ATOM 1230 N N . LEU A 1 75 ? 6.65077 30.94505 60.89955 1.000 33.32390 75 LEU A N 1
ATOM 1231 C CA . LEU A 1 75 ? 7.11136 31.97558 61.81517 1.000 39.20218 75 LEU A CA 1
ATOM 1232 C C . LEU A 1 75 ? 6.38344 33.28464 61.53196 1.000 38.24104 75 LEU A C 1
ATOM 1233 O O . LEU A 1 75 ? 6.19856 33.67478 60.37339 1.000 33.33678 75 LEU A O 1
ATOM 1249 N N . LEU A 1 76 ? 5.95741 33.95414 62.60090 1.000 31.79863 76 LEU A N 1
ATOM 1250 C CA . LEU A 1 76 ? 5.34065 35.27359 62.51341 1.000 28.29110 76 LEU A CA 1
ATOM 1251 C C . LEU A 1 76 ? 6.37301 36.33797 62.87229 1.000 27.89823 76 LEU A C 1
ATOM 1252 O O . LEU A 1 76 ? 6.91866 36.33314 63.98150 1.000 28.26482 76 LEU A O 1
ATOM 1268 N N . TYR A 1 77 ? 6.64070 37.23623 61.93675 1.000 25.11056 77 TYR A N 1
ATOM 1269 C CA . TYR A 1 77 ? 7.54769 38.34983 62.15399 1.000 26.17610 77 TYR A CA 1
ATOM 1270 C C . TYR A 1 77 ? 6.77169 39.63533 62.42923 1.000 29.74160 77 TYR A C 1
ATOM 1271 O O . TYR A 1 77 ? 5.56938 39.73899 62.16916 1.000 25.11019 77 TYR A O 1
ATOM 1289 N N . GLN A 1 78 ? 7.48582 40.61912 62.97120 1.000 25.66154 78 GLN A N 1
ATOM 1290 C CA . GLN A 1 78 ? 6.94126 41.94879 63.18375 1.000 25.51172 78 GLN A CA 1
ATOM 1291 C C . GLN A 1 78 ? 7.99176 42.97176 62.80449 1.000 24.56727 78 GLN A C 1
ATOM 1292 O O . GLN A 1 78 ? 9.14813 42.85856 63.22262 1.000 27.12669 78 GLN A O 1
ATOM 1306 N N . LYS A 1 79 ? 7.59752 43.92367 61.96392 1.000 23.20853 79 LYS A N 1
ATOM 1307 C CA . LYS A 1 79 ? 8.39854 45.11057 61.71443 1.000 25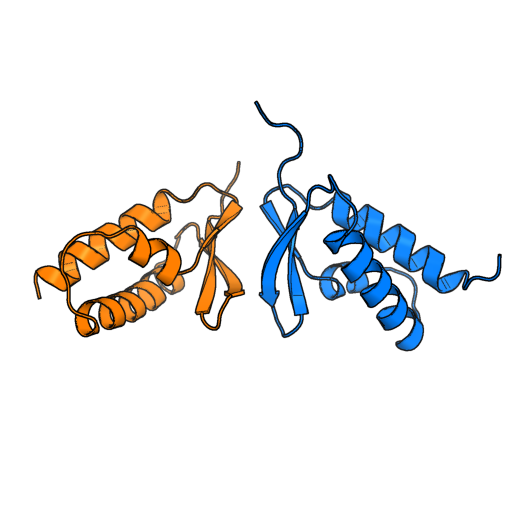.02885 79 LYS A CA 1
ATOM 1308 C C . LYS A 1 79 ? 8.37461 46.00640 62.95263 1.000 31.66055 79 LYS A C 1
ATOM 1309 O O . LYS A 1 79 ? 7.30513 46.31998 63.48437 1.000 28.38446 79 LYS A O 1
ATOM 1328 N N . ILE A 1 80 ? 9.55145 46.40761 63.42545 1.000 28.55105 80 ILE A N 1
ATOM 1329 C CA . ILE A 1 80 ? 9.66104 47.20450 64.63554 1.000 31.46418 80 ILE A CA 1
ATOM 1330 C C . ILE A 1 80 ? 10.31834 48.52526 64.28472 1.000 33.22733 80 ILE A C 1
ATOM 1331 O O . ILE A 1 80 ? 10.82492 48.72965 63.18376 1.000 31.96404 80 ILE A O 1
ATOM 1347 N N . GLY A 1 81 ? 10.32783 49.41548 65.25829 1.000 35.03723 81 GLY A N 1
ATOM 1348 C CA . GLY A 1 81 ? 10.73273 50.77054 65.00082 1.000 33.96245 81 GLY A CA 1
ATOM 1349 C C . GLY A 1 81 ? 12.23339 50.91491 64.88281 1.000 38.20247 81 GLY A C 1
ATOM 1350 O O . GLY A 1 81 ? 13.01763 50.25049 65.56335 1.000 38.47191 81 GLY A O 1
ATOM 1354 N N . ILE A 1 82 ? 12.61253 51.85920 64.03105 1.000 46.00806 82 ILE A N 1
ATOM 1355 C CA . ILE A 1 82 ? 13.98140 51.99491 63.56349 1.000 56.07850 82 ILE A CA 1
ATOM 1356 C C . ILE A 1 82 ? 14.74816 53.12723 64.25427 1.000 57.10351 82 ILE A C 1
ATOM 1357 O O . ILE A 1 82 ? 15.98796 53.07266 64.31424 1.000 54.31586 82 ILE A O 1
ATOM 1373 N N . ASN A 1 83 ? 14.04985 54.10709 64.82999 1.000 50.66054 83 ASN A N 1
ATOM 1374 C CA . ASN A 1 83 ? 14.61052 55.41989 65.14233 1.000 49.00292 83 ASN A CA 1
ATOM 1375 C C . ASN A 1 83 ? 14.24159 55.81736 66.57222 1.000 52.92716 83 ASN A C 1
ATOM 1376 O O . ASN A 1 83 ? 13.39166 56.68776 66.79137 1.000 54.58581 83 ASN A O 1
ATOM 1387 N N . PRO A 1 84 ? 14.87507 55.20725 67.57149 1.000 54.89766 84 PRO A N 1
ATOM 1388 C CA . PRO A 1 84 ? 14.49361 55.48421 68.96354 1.000 57.45085 84 PRO A CA 1
ATOM 1389 C C . PRO A 1 84 ? 14.80315 56.91377 69.38445 1.000 64.97858 84 PRO A C 1
ATOM 1390 O O . PRO A 1 84 ? 15.71595 57.55797 68.86192 1.000 63.30410 84 PRO A O 1
ATOM 1401 N N . CYS A 1 85 ? 14.01470 57.40129 70.34554 1.000 92.76754 85 CYS A N 1
ATOM 1402 C CA . CYS A 1 85 ? 14.16733 58.74126 70.93132 1.000 86.21359 85 CYS A CA 1
ATOM 1403 C C . CYS A 1 85 ? 13.77725 59.82769 69.93628 1.000 73.33550 85 CYS A C 1
ATOM 1404 O O . CYS A 1 85 ? 12.69745 60.41010 70.03348 1.000 65.13501 85 CYS A O 1
ATOM 1412 N N . SER B 1 5 ? -16.93344 35.06843 92.78755 1.000 52.13576 5 SER B N 1
ATOM 1413 C CA . SER B 1 5 ? -15.61931 35.05031 93.42532 1.000 57.40661 5 SER B CA 1
ATOM 1414 C C . SER B 1 5 ? -14.93433 36.41352 93.32837 1.000 59.75372 5 SER B C 1
ATOM 1415 O O . SER B 1 5 ? -14.57063 36.86844 92.23961 1.000 56.04923 5 SER B O 1
ATOM 1422 N N . LYS B 1 6 ? -14.74899 37.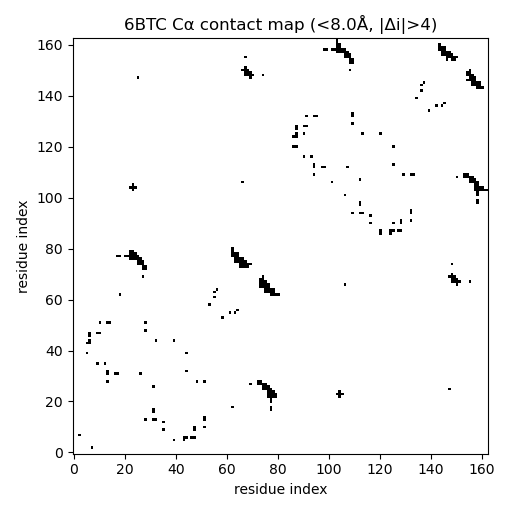05433 94.48412 1.000 58.76812 6 LYS B N 1
ATOM 1423 C CA . LYS B 1 6 ? -14.15383 38.38527 94.50647 1.000 60.22078 6 LYS B CA 1
ATOM 1424 C C . LYS B 1 6 ? -12.73461 38.37489 93.95542 1.000 55.36655 6 LYS B C 1
ATOM 1425 O O . LYS B 1 6 ? -12.28581 39.37974 93.38883 1.000 50.19618 6 LYS B O 1
ATOM 1444 N N . GLN B 1 7 ? -12.01492 37.25665 94.10928 1.000 52.55387 7 GLN B N 1
ATOM 1445 C CA . GLN B 1 7 ? -10.62061 37.20772 93.67996 1.000 50.08785 7 GLN B CA 1
ATOM 1446 C C . GLN B 1 7 ? -10.50689 37.11732 92.16015 1.000 44.67327 7 GLN B C 1
ATOM 1447 O O . GLN B 1 7 ? -9.60724 37.72528 91.56443 1.000 36.63030 7 GLN B O 1
ATOM 1461 N N . GLN B 1 8 ? -11.39723 36.35633 91.51597 1.000 40.61972 8 GLN B N 1
ATOM 1462 C CA . GLN B 1 8 ? -11.41359 36.32212 90.05623 1.000 41.80672 8 GLN B CA 1
ATOM 1463 C C . GLN B 1 8 ? -11.79372 37.68115 89.47732 1.000 34.03452 8 GLN B C 1
ATOM 1464 O O . GLN B 1 8 ? -11.19212 38.13052 88.49854 1.000 30.05743 8 GLN B O 1
ATOM 1478 N N . GLU B 1 9 ? -12.76042 38.36880 90.09028 1.000 33.24725 9 GLU B N 1
ATOM 1479 C CA . GLU B 1 9 ? -13.16306 39.68134 89.59391 1.000 36.56465 9 GLU B CA 1
ATOM 1480 C C . GLU B 1 9 ? -11.99006 40.65191 89.58778 1.000 37.01519 9 GLU B C 1
ATOM 1481 O O . GLU B 1 9 ? -11.75905 41.35278 88.59807 1.000 36.28598 9 GLU B O 1
ATOM 1493 N N . LYS B 1 10 ? -11.23278 40.71196 90.68551 1.000 36.61553 10 LYS B N 1
ATOM 1494 C CA . LYS B 1 10 ? -10.11411 41.64820 90.74779 1.000 34.48206 10 LYS B CA 1
ATOM 1495 C C . LYS B 1 10 ? -9.06946 41.32372 89.68972 1.000 32.38339 10 LYS B C 1
ATOM 1496 O O . LYS B 1 10 ? -8.52794 42.22462 89.03735 1.000 29.47293 10 LYS B O 1
ATOM 1515 N N . LEU B 1 11 ? -8.76782 40.04018 89.50448 1.000 29.04073 11 LEU B N 1
ATOM 1516 C CA . LEU B 1 11 ? -7.80730 39.66613 88.47521 1.000 30.77097 11 LEU B CA 1
ATOM 1517 C C . LEU B 1 11 ? -8.32210 40.04685 87.09513 1.000 27.24923 11 LEU B C 1
ATOM 1518 O O . LEU B 1 11 ? -7.58122 40.60803 86.28391 1.000 23.79231 11 LEU B O 1
ATOM 1534 N N . TYR B 1 12 ? -9.60081 39.77411 86.83014 1.000 25.98149 12 TYR B N 1
ATOM 1535 C CA . TYR B 1 12 ? -10.19456 40.06519 85.52732 1.000 29.11061 12 TYR B CA 1
ATOM 1536 C C . TYR B 1 12 ? -10.13239 41.55646 85.21201 1.000 27.09903 12 TYR B C 1
ATOM 1537 O O . TYR B 1 12 ? -9.74630 41.95443 84.10547 1.000 25.24186 12 TYR B O 1
ATOM 1555 N N . ASN B 1 13 ? -10.50384 42.4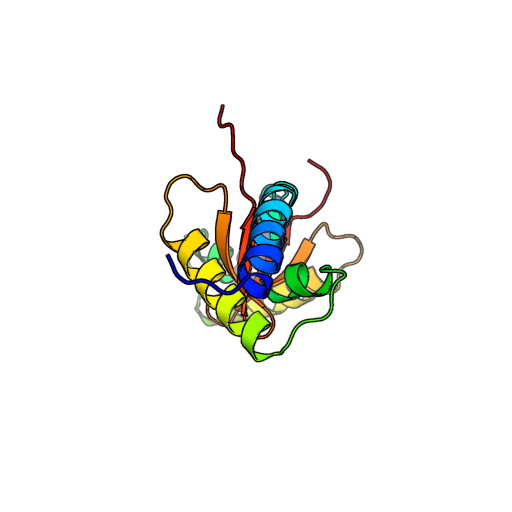0002 86.17681 1.000 25.37294 13 ASN B N 1
ATOM 1556 C CA . ASN B 1 13 ? -10.42464 43.84336 85.96416 1.000 28.06640 13 ASN B CA 1
ATOM 1557 C C . ASN B 1 13 ? -8.98970 44.28268 85.70316 1.000 27.23023 13 ASN B C 1
ATOM 1558 O O . ASN B 1 13 ? -8.73711 45.13173 84.83977 1.000 28.28459 13 ASN B O 1
ATOM 1569 N N . PHE B 1 14 ? -8.03257 43.70299 86.42979 1.000 26.82846 14 PHE B N 1
ATOM 1570 C CA . PHE B 1 14 ? -6.62595 44.00011 86.18356 1.000 23.52976 14 PHE B CA 1
ATOM 1571 C C . PHE B 1 14 ? -6.22677 43.60560 84.76491 1.000 22.86294 14 PHE B C 1
ATOM 1572 O O . PHE B 1 14 ? -5.61099 44.39525 84.04066 1.000 21.02415 14 PHE B O 1
ATOM 1589 N N . ILE B 1 15 ? -6.60840 42.40007 84.33184 1.000 21.61640 15 ILE B N 1
ATOM 1590 C CA . ILE B 1 15 ? -6.21762 41.93127 83.00068 1.000 19.07501 15 ILE B CA 1
ATOM 1591 C C . ILE B 1 15 ? -6.78495 42.85225 81.92300 1.000 20.53388 15 ILE B C 1
ATOM 1592 O O . ILE B 1 15 ? -6.07163 43.27781 81.00599 1.000 22.27733 15 ILE B O 1
ATOM 1608 N N . ILE B 1 16 ? -8.08775 43.14054 82.00220 1.000 20.93301 16 ILE B N 1
ATOM 1609 C CA . ILE B 1 16 ? -8.73910 44.06141 81.06853 1.000 24.37404 16 ILE B CA 1
ATOM 1610 C C . ILE B 1 16 ? -7.97905 45.37419 81.01972 1.000 21.90643 16 ILE B C 1
ATOM 1611 O O . ILE B 1 16 ? -7.63037 45.88296 79.94706 1.000 19.43432 16 ILE B O 1
ATOM 1627 N N . ALA B 1 17 ? -7.71381 45.94261 82.18945 1.000 19.97994 17 ALA B N 1
ATOM 1628 C CA . ALA B 1 17 ? -7.03587 47.23263 82.23306 1.000 23.35534 17 ALA B CA 1
ATOM 1629 C C . ALA B 1 17 ? -5.64695 47.14072 81.61200 1.000 21.01742 17 ALA B C 1
ATOM 1630 O O . ALA B 1 17 ? -5.22771 48.03735 80.87123 1.000 20.65566 17 ALA B O 1
ATOM 1637 N N . LYS B 1 18 ? -4.92830 46.04725 81.86957 1.000 21.98172 18 LYS B N 1
ATOM 1638 C CA . LYS B 1 18 ? -3.59735 45.91094 81.28715 1.000 21.68949 18 LYS B CA 1
ATOM 1639 C C . LYS B 1 18 ? -3.66280 45.75798 79.77676 1.000 21.07434 18 LYS B C 1
ATOM 1640 O O . LYS B 1 18 ? -2.74718 46.20070 79.07378 1.000 22.28703 18 LYS B O 1
ATOM 1659 N N . SER B 1 19 ? -4.74616 45.17719 79.24678 1.000 19.32481 19 SER B N 1
ATOM 1660 C CA . SER B 1 19 ? -4.82592 44.99899 77.79788 1.000 18.22349 19 SER B CA 1
ATOM 1661 C C . SER B 1 19 ? -4.87740 46.34115 77.08023 1.000 20.10920 19 SER B C 1
ATOM 1662 O O . SER B 1 19 ? -4.24590 46.51354 76.03047 1.000 19.87384 19 SER B O 1
ATOM 1670 N N . PHE B 1 20 ? -5.60756 47.31234 77.63908 1.000 20.66538 20 PHE B N 1
ATOM 1671 C CA . PHE B 1 20 ? -5.69980 48.63365 77.00926 1.000 20.81711 20 PHE B CA 1
ATOM 1672 C C . PHE B 1 20 ? -4.41580 49.44278 77.16988 1.000 23.70844 20 PHE B C 1
ATOM 1673 O O . PHE B 1 20 ? -4.14868 50.34250 76.36072 1.000 21.07767 20 PHE B O 1
ATOM 1690 N N . GLN B 1 21 ? -3.63593 49.16647 78.22115 1.000 19.81377 21 GLN B N 1
ATOM 1691 C CA . GLN B 1 21 ? -2.32125 49.77823 78.38593 1.000 23.56839 21 GLN B CA 1
ATOM 1692 C C . GLN B 1 21 ? -1.33504 49.33205 77.31261 1.000 19.56289 21 GLN B C 1
ATOM 1693 O O . GLN B 1 21 ? -0.33137 50.00394 77.09451 1.000 20.55224 21 GLN B O 1
ATOM 1707 N N . GLN B 1 22 ? -1.59253 48.23598 76.62143 1.000 21.88260 22 GLN B N 1
ATOM 1708 C CA . GLN B 1 22 ? -0.65782 47.79511 75.59292 1.000 21.06604 22 GLN B CA 1
ATOM 1709 C C . GLN B 1 22 ? -0.53072 48.87269 74.51770 1.000 23.50586 22 GLN B C 1
ATOM 1710 O O . GLN B 1 22 ? -1.55377 49.37631 74.02851 1.000 24.65845 22 GLN B O 1
ATOM 1724 N N . PRO B 1 23 ? 0.68198 49.26372 74.13441 1.000 17.31529 23 PRO B N 1
ATOM 1725 C CA . PRO B 1 23 ? 0.81801 50.27676 73.08581 1.000 20.02487 23 PRO B CA 1
ATOM 1726 C C . PRO B 1 23 ? 0.31104 49.76749 71.74848 1.000 20.95832 23 PRO B C 1
ATOM 1727 O O . PRO B 1 23 ? 0.31031 48.56792 71.46724 1.000 21.12378 23 PRO B O 1
ATOM 1738 N N . VAL B 1 24 ? -0.11214 50.70471 70.90464 1.000 20.71409 24 VAL B N 1
ATOM 1739 C CA . VAL B 1 24 ? -0.58874 50.33829 69.57741 1.000 22.92063 24 VAL B CA 1
ATOM 1740 C C . VAL B 1 24 ? 0.52224 49.60158 68.84285 1.000 24.89157 24 VAL B C 1
ATOM 1741 O O . VAL B 1 24 ? 1.68726 50.02317 68.85361 1.000 24.22192 24 VAL B O 1
ATOM 1754 N N . GLY B 1 25 ? 0.16103 48.49061 68.19889 1.000 24.51061 25 GLY B N 1
ATOM 1755 C CA . GLY B 1 25 ? 1.09777 47.65405 67.49763 1.000 22.69290 25 GLY B CA 1
ATOM 1756 C C . GLY B 1 25 ? 1.71449 46.55544 68.33183 1.000 22.60751 25 GLY B C 1
ATOM 1757 O O . GLY B 1 25 ? 2.25070 45.60090 67.77068 1.000 22.99534 25 GLY B O 1
ATOM 1761 N N . SER B 1 26 ? 1.65425 46.64904 69.64868 1.000 20.37500 26 SER B N 1
ATOM 1762 C CA . SER B 1 26 ? 2.26626 45.62442 70.47874 1.000 17.61254 26 SER B CA 1
ATOM 1763 C C . SER B 1 26 ? 1.42165 44.35933 70.47857 1.000 21.17231 26 SER B C 1
ATOM 1764 O O . SER B 1 26 ? 0.18822 44.41371 70.42991 1.000 16.58496 26 SER B O 1
ATOM 1772 N N . THR B 1 27 ? 2.10362 43.20866 70.51793 1.000 19.19895 27 THR B N 1
ATOM 1773 C CA . THR B 1 27 ? 1.45383 41.90843 70.63147 1.000 21.53470 27 THR B CA 1
ATOM 1774 C C . THR B 1 27 ? 1.58564 41.37823 72.05218 1.000 20.49348 27 THR B C 1
ATOM 1775 O O . THR B 1 27 ? 2.51908 41.72227 72.77929 1.000 21.42231 27 THR B O 1
ATOM 1786 N N . PHE B 1 28 ? 0.64652 40.51243 72.43378 1.000 19.83507 28 PHE B N 1
ATOM 1787 C CA . PHE B 1 28 ? 0.61187 39.99674 73.79354 1.000 21.31816 28 PHE B CA 1
ATOM 1788 C C . PHE B 1 28 ? -0.28421 38.77397 73.85441 1.000 22.42116 28 PHE B C 1
ATOM 1789 O O . PHE B 1 28 ? -1.18189 38.59413 73.02735 1.000 21.78134 28 PHE B O 1
ATOM 1806 N N . THR B 1 29 ? -0.03982 37.95186 74.86787 1.000 20.53349 29 THR B N 1
ATOM 1807 C CA . THR B 1 29 ? -0.90359 36.84171 75.23823 1.000 21.31630 29 THR B CA 1
ATOM 1808 C C . THR B 1 29 ? -1.52005 37.12775 76.59354 1.000 23.32348 29 THR B C 1
ATOM 1809 O O . THR B 1 29 ? -1.09296 38.03475 77.31364 1.000 21.07374 29 THR B O 1
ATOM 1820 N N . TYR B 1 30 ? -2.53098 36.32491 76.93642 1.000 20.04193 30 TYR B N 1
ATOM 1821 C CA . TYR B 1 30 ? -3.10577 36.39546 78.27045 1.000 24.14424 30 TYR B CA 1
ATOM 1822 C C . TYR B 1 30 ? -2.05818 36.09205 79.33468 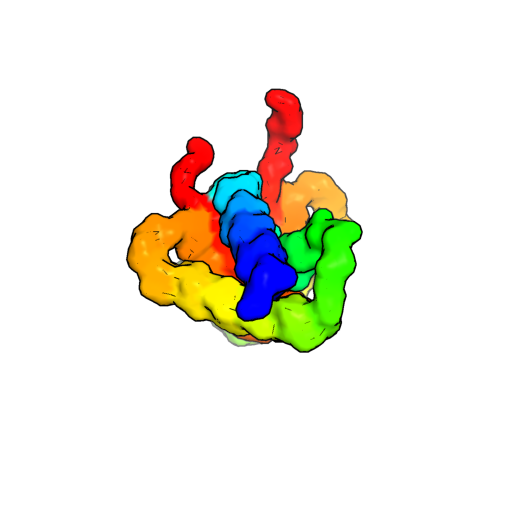1.000 24.09471 30 TYR B C 1
ATOM 1823 O O . TYR B 1 30 ? -2.01839 36.74906 80.38214 1.000 22.45445 30 TYR B O 1
ATOM 1841 N N . GLY B 1 31 ? -1.22627 35.07577 79.09644 1.000 26.82360 31 GLY B N 1
ATOM 1842 C CA . GLY B 1 31 ? -0.21087 34.71373 80.07365 1.000 27.45547 31 GLY B CA 1
ATOM 1843 C C . GLY B 1 31 ? 0.71899 35.87030 80.38313 1.000 27.54501 31 GLY B C 1
ATOM 1844 O O . GLY B 1 31 ? 1.05027 36.12599 81.54059 1.000 27.94330 31 GLY B O 1
ATOM 1848 N N . GLU B 1 32 ? 1.12708 36.60536 79.35431 1.000 24.69587 32 GLU B N 1
ATOM 1849 C CA . GLU B 1 32 ? 2.01707 37.73189 79.57972 1.000 26.31286 32 GLU B CA 1
ATOM 1850 C C . GLU B 1 32 ? 1.36393 38.76934 80.48674 1.000 31.70813 32 GLU B C 1
ATOM 1851 O O . GLU B 1 32 ? 2.02810 39.35365 81.34860 1.000 28.63110 32 GLU B O 1
ATOM 1863 N N . LEU B 1 33 ? 0.05529 38.99450 80.33439 1.000 27.76748 33 LEU B N 1
ATOM 1864 C CA . LEU B 1 33 ? -0.60884 39.95428 81.21153 1.000 25.96476 33 LEU B CA 1
ATOM 1865 C C . LEU B 1 33 ? -0.76824 39.37879 82.60992 1.000 25.16297 33 LEU B C 1
ATOM 1866 O O . LEU B 1 33 ? -0.53450 40.07718 83.60157 1.000 25.98375 33 LEU B O 1
ATOM 1882 N N . ARG B 1 34 ? -1.14822 38.09918 82.70019 1.000 23.58421 34 ARG B N 1
ATOM 1883 C CA . ARG B 1 34 ? -1.31117 37.43214 83.98825 1.000 28.27695 34 ARG B CA 1
ATOM 1884 C C . ARG B 1 34 ? -0.04595 37.50859 84.83617 1.000 29.16373 34 ARG B C 1
ATOM 1885 O O . ARG B 1 34 ? -0.12929 37.60796 86.06427 1.000 27.42668 34 ARG B O 1
ATOM 1906 N N . LYS B 1 35 ? 1.12915 37.45436 84.20911 1.000 30.62340 35 LYS B N 1
ATOM 1907 C CA . LYS B 1 35 ? 2.37259 37.40010 84.97310 1.000 33.50754 35 LYS B CA 1
ATOM 1908 C C . LYS B 1 35 ? 2.68323 38.71745 85.65717 1.000 34.10642 35 LYS B C 1
ATOM 1909 O O . LYS B 1 35 ? 3.42233 38.72281 86.64307 1.000 39.42022 35 LYS B O 1
ATOM 1928 N N . LYS B 1 36 ? 2.14034 39.82586 85.15566 1.000 29.29463 36 LYS B N 1
ATOM 1929 C CA . LYS B 1 36 ? 2.30856 41.11988 85.80196 1.000 33.09259 36 LYS B CA 1
ATOM 1930 C C . LYS B 1 36 ? 1.55944 41.20001 87.12296 1.000 35.09083 36 LYS B C 1
ATOM 1931 O O . LYS B 1 36 ? 1.86108 42.07824 87.93615 1.000 31.41777 36 LYS B O 1
ATOM 1950 N N . TYR B 1 37 ? 0.59499 40.30651 87.34555 1.000 31.17336 37 TYR B N 1
ATOM 1951 C CA . TYR B 1 37 ? -0.20709 40.30298 88.56163 1.000 32.49899 37 TYR B CA 1
ATOM 1952 C C . TYR B 1 37 ? 0.56567 39.61587 89.67954 1.000 37.56370 37 TYR B C 1
ATOM 1953 O O . TYR B 1 37 ? 0.91264 38.43569 89.56519 1.000 38.69516 37 TYR B O 1
ATOM 1971 N N . ASN B 1 38 ? 0.81846 40.33785 90.76749 1.000 39.14466 38 ASN B N 1
ATOM 1972 C CA . ASN B 1 38 ? 1.55824 39.78054 91.89435 1.000 49.99488 38 ASN B CA 1
ATOM 1973 C C . ASN B 1 38 ? 0.69285 39.63197 93.14594 1.000 45.68428 38 ASN B C 1
ATOM 1974 O O . ASN B 1 38 ? 1.22865 39.50929 94.24885 1.000 47.51007 38 ASN B O 1
ATOM 1985 N N . VAL B 1 39 ? -0.63687 39.63357 92.99885 1.000 41.23825 39 VAL B N 1
ATOM 1986 C CA . VAL B 1 39 ? -1.54535 39.42517 94.11906 1.000 38.23981 39 VAL B CA 1
ATOM 1987 C C . VAL B 1 39 ? -1.95113 37.96332 94.13806 1.000 41.38022 39 VAL B C 1
ATOM 1988 O O . VAL B 1 39 ? -2.04166 37.30882 93.09543 1.000 41.88824 39 VAL B O 1
ATOM 2001 N N . VAL B 1 40 ? -2.19427 37.44266 95.34367 1.000 44.60174 40 VAL B N 1
ATOM 2002 C CA . VAL B 1 40 ? -2.45390 36.01778 95.50145 1.000 50.77973 40 VAL B CA 1
ATOM 2003 C C . VAL B 1 40 ? -3.74379 35.64609 94.78907 1.000 50.00276 40 VAL B C 1
ATOM 2004 O O . VAL B 1 40 ? -4.74882 36.36897 94.85595 1.000 45.94234 40 VAL B O 1
ATOM 2017 N N . CYS B 1 41 ? -3.71993 34.49987 94.11169 1.000 43.80570 41 CYS B N 1
ATOM 2018 C CA . CYS B 1 41 ? -4.91739 33.91897 93.52055 1.000 45.08415 41 CYS B CA 1
ATOM 2019 C C . CYS B 1 41 ? -4.58217 32.51060 93.05783 1.000 39.52974 41 CYS B C 1
ATOM 2020 O O . CYS B 1 41 ? -3.45307 32.23234 92.64291 1.000 38.87377 41 CYS B O 1
ATOM 2028 N N . SER B 1 42 ? -5.57832 31.63408 93.12349 1.000 39.56868 42 SER B N 1
ATOM 2029 C CA . SER B 1 42 ? -5.37117 30.23202 92.80136 1.000 43.73802 42 SER B CA 1
ATOM 2030 C C . SER B 1 42 ? -5.11947 30.03471 91.31082 1.000 45.06976 42 SER B C 1
ATOM 2031 O O . SER B 1 42 ? -5.44283 30.88027 90.47381 1.000 39.85478 42 SER B O 1
ATOM 2039 N N . THR B 1 43 ? -4.54018 28.87880 90.98814 1.000 47.04130 43 THR B N 1
ATOM 2040 C CA . THR B 1 43 ? -4.42687 28.46842 89.59462 1.000 45.57978 43 THR B CA 1
ATOM 2041 C C . THR B 1 43 ? -5.79785 28.41195 88.93490 1.000 50.32101 43 THR B C 1
ATOM 2042 O O . THR B 1 43 ? -5.95666 28.82117 87.77876 1.000 50.30398 43 THR B O 1
ATOM 2053 N N . ASN B 1 44 ? -6.80392 27.91589 89.65645 1.000 50.07103 44 ASN B N 1
ATOM 2054 C CA . ASN B 1 44 ? -8.15124 27.85407 89.09890 1.000 55.04527 44 ASN B CA 1
ATOM 2055 C C . ASN B 1 44 ? -8.63292 29.24200 88.70050 1.000 48.94174 44 ASN B C 1
ATOM 2056 O O . ASN B 1 44 ? -9.14613 29.43792 87.59512 1.000 48.13370 44 ASN B O 1
ATOM 2067 N N . ASP B 1 45 ? -8.45610 30.22600 89.58495 1.000 46.93612 45 ASP B N 1
ATOM 2068 C CA . ASP B 1 45 ? -8.87359 31.58811 89.26768 1.000 45.49733 45 ASP B CA 1
ATOM 2069 C C . ASP B 1 45 ? -8.16832 32.10040 88.01689 1.000 42.82365 45 ASP B C 1
ATOM 2070 O O . ASP B 1 45 ? -8.79709 32.71757 87.14916 1.000 38.08844 45 ASP B O 1
ATOM 2079 N N . GLN B 1 46 ? -6.86181 31.85006 87.90553 1.000 40.94482 46 GLN B N 1
ATOM 2080 C CA . GLN B 1 46 ? -6.11465 32.28897 86.73375 1.000 40.93810 46 GLN B CA 1
ATOM 2081 C C . GLN B 1 46 ? -6.68872 31.68656 85.46051 1.000 39.50970 46 GLN B C 1
ATOM 2082 O O . GLN B 1 46 ? -6.87771 32.39119 84.46223 1.000 34.45298 46 GLN B O 1
ATOM 2096 N N . ARG B 1 47 ? -6.98449 30.38262 85.48024 1.000 39.87417 47 ARG B N 1
ATOM 2097 C CA . ARG B 1 47 ? -7.49485 29.71960 84.28273 1.000 38.63517 47 ARG B CA 1
ATOM 2098 C C . ARG B 1 47 ? -8.88757 30.22859 83.91431 1.000 37.56932 47 ARG B C 1
ATOM 2099 O O . ARG B 1 47 ? -9.18759 30.41739 82.73415 1.000 34.51295 47 ARG B O 1
ATOM 2120 N N . GLU B 1 48 ? -9.75712 30.45604 84.89981 1.000 31.95502 48 GLU B N 1
ATOM 2121 C CA . GLU B 1 48 ? -11.08836 30.96486 84.58422 1.000 36.04699 48 GLU B CA 1
ATOM 2122 C C . GLU B 1 48 ? -11.01075 32.34310 83.93560 1.000 35.54268 48 GLU B C 1
ATOM 2123 O O . GLU B 1 48 ? -11.65772 32.60386 82.91262 1.000 32.83038 48 GLU B O 1
ATOM 2135 N N . VAL B 1 49 ? -10.23049 33.24844 84.52559 1.000 31.22427 49 VAL B N 1
ATOM 2136 C CA . VAL B 1 49 ? -10.09457 34.58118 83.95018 1.000 26.91210 49 VAL B CA 1
ATOM 2137 C C . VAL B 1 49 ? -9.48790 34.49767 82.55811 1.000 25.27755 49 VAL B C 1
ATOM 2138 O O . VAL B 1 49 ? -9.84363 35.27817 81.66772 1.000 29.53638 49 VAL B O 1
ATOM 2151 N N . GLY B 1 50 ? -8.59423 33.54231 82.33064 1.000 22.99405 50 GLY B N 1
ATOM 2152 C CA . GLY B 1 50 ? -8.04689 33.36945 80.99700 1.000 26.68897 50 GLY B CA 1
ATOM 2153 C C . GLY B 1 50 ? -9.12776 33.08087 79.97013 1.000 29.70389 50 GLY B C 1
ATOM 2154 O O . GLY B 1 50 ? -9.08157 33.58125 78.84250 1.000 24.27957 50 GLY B O 1
ATOM 2158 N N . ARG B 1 51 ? -10.12303 32.28205 80.35212 1.000 25.29178 51 ARG B N 1
ATOM 2159 C CA . ARG B 1 51 ? -11.18114 31.90840 79.42365 1.000 30.20709 51 ARG B CA 1
ATOM 2160 C C . ARG B 1 51 ? -12.17669 33.04516 79.26903 1.000 27.95874 51 ARG B C 1
ATOM 2161 O O . ARG B 1 51 ? -12.58354 33.37846 78.15367 1.000 25.53841 51 ARG B O 1
ATOM 2182 N N . ARG B 1 52 ? -12.54519 33.66726 80.38243 1.000 25.96608 52 ARG B N 1
ATOM 2183 C CA . ARG B 1 52 ? -13.42747 34.82119 80.34139 1.000 22.08306 52 ARG B CA 1
ATOM 2184 C C . ARG B 1 52 ? -12.81052 35.95477 79.51679 1.000 28.59331 52 ARG B C 1
ATOM 2185 O O . ARG B 1 52 ? -13.50465 36.60694 78.72341 1.000 24.22783 52 ARG B O 1
ATOM 2206 N N . PHE B 1 53 ? -11.49564 36.18498 79.66864 1.000 25.28137 53 PHE B N 1
ATOM 2207 C CA . PHE B 1 53 ? -10.81672 37.24200 78.91342 1.000 19.61577 53 PHE B CA 1
ATOM 2208 C C . PHE B 1 53 ? -10.80227 36.93406 77.42219 1.000 21.32872 53 PHE B C 1
ATOM 2209 O O . PHE B 1 53 ? -11.00576 37.83291 76.59843 1.000 22.32517 53 PHE B O 1
ATOM 2226 N N . ALA B 1 54 ? -10.56491 35.67236 77.05200 1.000 19.26782 54 ALA B N 1
ATOM 2227 C CA . ALA B 1 54 ? -10.52081 35.31304 75.63713 1.000 22.18037 54 ALA B CA 1
ATOM 2228 C C . ALA B 1 54 ? -11.85301 35.58381 74.94611 1.000 24.62108 54 ALA B C 1
ATOM 2229 O O . ALA B 1 54 ? -11.88160 35.96138 73.76777 1.000 22.03886 54 ALA B O 1
ATOM 2236 N N . TYR B 1 55 ? -12.96683 35.36767 75.65041 1.000 24.64981 55 TYR B N 1
ATOM 2237 C CA . TYR B 1 55 ? -14.27564 35.59989 75.05903 1.000 27.07817 55 TYR B CA 1
ATOM 2238 C C . TYR B 1 55 ? -14.62920 37.07632 75.07303 1.000 24.22229 55 TYR B C 1
ATOM 2239 O O . TYR B 1 55 ? -15.19397 37.58874 74.09909 1.000 24.96373 55 TYR B O 1
ATOM 2257 N N . TRP B 1 56 ? -14.26828 37.78278 76.14071 1.000 20.95356 56 TRP B N 1
ATOM 2258 C CA . TRP B 1 56 ? -14.46090 39.22834 76.15956 1.000 24.01099 56 TRP B CA 1
ATOM 2259 C C . TRP B 1 56 ? -13.71706 39.89132 75.01014 1.000 22.62568 56 TRP B C 1
ATOM 2260 O O . TRP B 1 56 ? -14.28173 40.71760 74.28561 1.000 26.10749 56 TRP B O 1
ATOM 2281 N N . ILE B 1 57 ? -12.44545 39.53783 74.81331 1.000 22.59340 57 ILE B N 1
ATOM 2282 C CA . ILE B 1 57 ? -11.65064 40.32085 73.87519 1.000 26.21003 57 ILE B CA 1
ATOM 2283 C C . ILE B 1 57 ? -12.07874 40.02368 72.44684 1.000 23.74474 57 ILE B C 1
ATOM 2284 O O . ILE B 1 57 ? -11.99156 40.88846 71.57319 1.000 23.45100 57 ILE B O 1
ATOM 2300 N N . LYS B 1 58 ? -12.56064 38.81457 72.18778 1.000 24.21667 58 LYS B N 1
ATOM 2301 C CA . LYS B 1 58 ? -12.90189 38.42899 70.83052 1.000 27.69532 58 LYS B CA 1
ATOM 2302 C C . LYS B 1 58 ? -14.30824 38.86670 70.42966 1.000 31.19620 58 LYS B C 1
ATOM 2303 O O . LYS B 1 58 ? -14.54274 39.14976 69.25348 1.000 29.61826 58 LYS B O 1
ATOM 2322 N N . TYR B 1 59 ? -15.24907 38.92954 71.37101 1.000 26.24313 59 TYR B N 1
ATOM 2323 C CA . TYR B 1 59 ? -16.65852 39.06677 71.02875 1.000 31.74866 59 TYR B CA 1
ATOM 2324 C C . TYR B 1 59 ? -17.28153 40.37546 71.48245 1.000 28.96391 59 TYR B C 1
ATOM 2325 O O . TYR B 1 59 ? -18.45253 40.61725 71.18573 1.000 36.83031 59 TYR B O 1
ATOM 2343 N N . THR B 1 60 ? -16.54587 41.22052 72.17779 1.000 26.26131 60 THR B N 1
ATOM 2344 C CA . THR B 1 60 ? -17.04806 42.53445 72.53193 1.000 24.50143 60 THR B CA 1
ATOM 2345 C C . THR B 1 60 ? -16.88459 43.46446 71.33434 1.000 27.79763 60 THR B C 1
ATOM 2346 O O . THR B 1 60 ? -15.75782 43.64513 70.85537 1.000 24.05883 60 THR B O 1
ATOM 2357 N N . PRO B 1 61 ? -17.95841 44.07137 70.82422 1.000 29.77539 61 PRO B N 1
ATOM 2358 C CA . PRO B 1 61 ? -17.82804 44.87619 69.60471 1.000 30.64892 61 PRO B CA 1
ATOM 2359 C C . PRO B 1 61 ? -17.02443 46.14392 69.84407 1.000 24.50782 61 PRO B C 1
ATOM 2360 O O . PRO B 1 61 ? -17.17997 46.81649 70.86295 1.000 24.01537 61 PRO B O 1
ATOM 2371 N N . GLY B 1 62 ? -16.15640 46.46127 68.88334 1.000 22.95336 62 GLY B N 1
ATOM 2372 C CA . GLY B 1 62 ? -15.46030 47.72611 68.84912 1.000 23.46980 62 GLY B CA 1
ATOM 2373 C C . GLY B 1 62 ? -14.11132 47.77221 69.53813 1.000 28.55387 62 GLY B C 1
ATOM 2374 O O . GLY B 1 62 ? -13.47226 48.83790 69.52340 1.000 25.10009 62 GLY B O 1
ATOM 2378 N N . LEU B 1 63 ? -13.64506 46.66617 70.12622 1.000 26.83006 63 LEU B N 1
ATOM 2379 C CA . LEU B 1 63 ? -12.38649 46.70004 70.86252 1.000 24.20242 63 LEU B CA 1
ATOM 2380 C C . LEU B 1 63 ? -11.20579 46.87586 69.90867 1.000 24.80973 63 LEU B C 1
ATOM 2381 O O . LEU B 1 63 ? -11.21843 46.36717 68.78432 1.000 23.13136 63 LEU B O 1
ATOM 2397 N N . PRO B 1 64 ? -10.15531 47.57813 70.34372 1.000 22.77334 64 PRO B N 1
ATOM 2398 C CA . PRO B 1 64 ? -8.99418 47.82922 69.48394 1.000 18.08117 64 PRO B CA 1
ATOM 2399 C C . PRO B 1 64 ? -7.97757 46.68924 69.49978 1.000 23.10078 64 PRO B C 1
ATOM 2400 O O . PRO B 1 64 ? -6.78534 46.89711 69.73715 1.000 22.95723 64 PRO B O 1
ATOM 2411 N N . PHE B 1 65 ? -8.45751 45.46870 69.27380 1.000 20.30363 65 PHE B N 1
ATOM 2412 C CA . PHE B 1 65 ? -7.60388 44.29209 69.30486 1.000 21.62263 65 PHE B CA 1
ATOM 2413 C C . PHE B 1 65 ? -7.94557 43.38483 68.14008 1.000 26.64670 65 PHE B C 1
ATOM 2414 O O . PHE B 1 65 ? -9.08130 43.37167 67.65684 1.000 28.42450 65 PHE B O 1
ATOM 2431 N N . LYS B 1 66 ? -6.96049 42.59226 67.72348 1.000 26.25251 66 LYS B N 1
ATOM 2432 C CA . LYS B 1 66 ? -7.21728 41.43912 66.87680 1.000 28.17531 66 LYS B CA 1
ATOM 2433 C C . LYS B 1 66 ? -6.27499 40.30093 67.24754 1.000 27.67178 66 LYS B C 1
ATOM 2434 O O . LYS B 1 66 ? -5.32179 40.46776 68.01738 1.000 23.79041 66 LYS B O 1
ATOM 2453 N N . ILE B 1 67 ? -6.56144 39.13285 66.67175 1.000 27.27796 67 ILE B N 1
ATOM 2454 C CA . ILE B 1 67 ? -5.72861 37.94567 66.80177 1.000 22.35284 67 ILE B CA 1
ATOM 2455 C C . ILE B 1 67 ? -4.79099 37.86696 65.60661 1.000 24.98248 67 ILE B C 1
ATOM 2456 O O . ILE B 1 67 ? -5.23581 37.88867 64.45514 1.000 26.59108 67 ILE B O 1
ATOM 2472 N N . VAL B 1 68 ? -3.48951 37.76982 65.87075 1.000 24.59271 68 VAL B N 1
ATOM 2473 C CA . VAL B 1 68 ? -2.49027 37.74809 64.80097 1.000 24.13313 68 VAL B CA 1
ATOM 2474 C C . VAL B 1 68 ? -1.80019 36.40630 64.65363 1.000 24.25462 68 VAL B C 1
ATOM 2475 O O . VAL B 1 68 ? -1.08352 36.21051 63.65791 1.000 26.87741 68 VAL B O 1
ATOM 2488 N N . GLY B 1 69 ? -1.97017 35.49073 65.59852 1.000 26.00362 69 GLY B N 1
ATOM 2489 C CA . GLY B 1 69 ? -1.33376 34.18382 65.51548 1.000 29.06707 69 GLY B CA 1
ATOM 2490 C C . GLY B 1 69 ? -1.34992 33.49043 66.86583 1.000 25.58778 69 GLY B C 1
ATOM 2491 O O . GLY B 1 69 ? -2.29047 33.64179 67.64369 1.000 23.38093 69 GLY B O 1
ATOM 2495 N N . THR B 1 70 ? -0.29562 32.72108 67.11407 1.000 28.62660 70 THR B N 1
ATOM 2496 C CA . THR B 1 70 ? -0.14278 32.02574 68.38172 1.000 27.85067 70 THR B CA 1
ATOM 2497 C C . THR B 1 70 ? 1.28412 32.19838 68.87329 1.000 28.56044 70 THR B C 1
ATOM 2498 O O . THR B 1 70 ? 2.18943 32.55643 68.11963 1.000 29.84722 70 THR B O 1
ATOM 2509 N N . LYS B 1 71 ? 1.46937 31.93851 70.15978 1.000 31.93040 71 LYS B N 1
ATOM 2510 C CA . LYS B 1 71 ? 2.78318 32.03170 70.78160 1.000 36.11744 71 LYS B CA 1
ATOM 2511 C C . LYS B 1 71 ? 2.77294 31.11632 71.99308 1.000 35.62788 71 LYS B C 1
ATOM 2512 O O . LYS B 1 71 ? 1.89196 31.24682 72.84920 1.000 35.53296 71 LYS B O 1
ATOM 2531 N N . ASN B 1 72 ? 3.71401 30.16953 72.03872 1.000 38.32478 72 ASN B N 1
ATOM 2532 C CA . ASN B 1 72 ? 3.78823 29.19335 73.12963 1.000 40.54079 72 ASN B CA 1
ATOM 2533 C C . ASN B 1 72 ? 2.44625 28.50767 73.35570 1.000 42.31968 72 ASN B C 1
ATOM 2534 O O . ASN B 1 72 ? 2.01635 28.30633 74.49577 1.000 42.15850 72 ASN B O 1
ATOM 2545 N N . GLY B 1 73 ? 1.76326 28.16584 72.26406 1.000 40.02667 73 GLY B N 1
ATOM 2546 C CA . GLY B 1 73 ? 0.49848 27.46850 72.36166 1.000 34.26260 73 GLY B CA 1
ATOM 2547 C C . GLY B 1 73 ? -0.70009 28.31518 72.71850 1.000 38.94744 73 GLY B C 1
ATOM 2548 O O . GLY B 1 73 ? -1.81099 27.77295 72.79542 1.000 40.24752 73 GLY B O 1
ATOM 2552 N N . SER B 1 74 ? -0.52780 29.61673 72.93485 1.000 39.32553 74 SER B N 1
ATOM 2553 C CA . SER B 1 74 ? -1.63313 30.49932 73.28357 1.000 36.06630 74 SER B CA 1
ATOM 2554 C C . SER B 1 74 ? -1.92652 31.45731 72.13736 1.000 28.20077 74 SER B C 1
ATOM 2555 O O . SER B 1 74 ? -1.07294 31.71929 71.28272 1.000 27.99201 74 SER B O 1
ATOM 2563 N N . LEU B 1 75 ? -3.15533 31.97724 72.13141 1.000 27.30750 75 LEU B N 1
ATOM 2564 C CA . LEU B 1 75 ? -3.51632 33.02130 71.18164 1.000 25.91989 75 LEU B CA 1
ATOM 2565 C C . LEU B 1 75 ? -2.66755 34.25942 71.42055 1.000 23.23106 75 LEU B C 1
ATOM 2566 O O . LEU B 1 75 ? -2.45409 34.67654 72.56599 1.000 22.75332 75 LEU B O 1
ATOM 2582 N N . LEU B 1 76 ? -2.18113 34.83391 70.32572 1.000 20.98409 76 LEU B N 1
ATOM 2583 C CA . LEU B 1 76 ? -1.41225 36.06815 70.33674 1.000 21.23919 76 LEU B CA 1
ATOM 2584 C C . LEU B 1 76 ? -2.29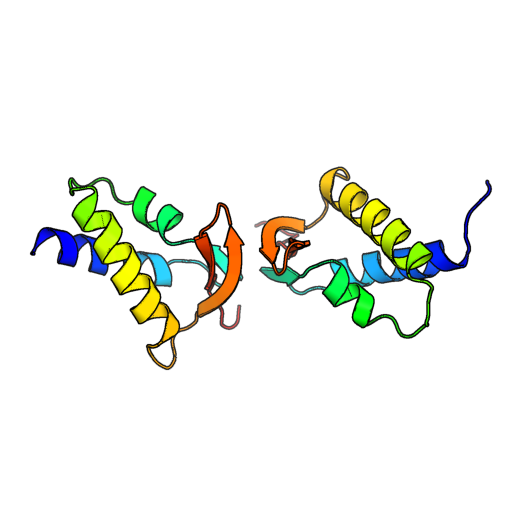010 37.20848 69.83273 1.000 24.50751 76 LEU B C 1
ATOM 2585 O O . LEU B 1 76 ? -2.77111 37.17139 68.69184 1.000 21.36998 76 LEU B O 1
ATOM 2601 N N . TYR B 1 77 ? -2.48041 38.22061 70.67030 1.000 22.62478 77 TYR B N 1
ATOM 2602 C CA . TYR B 1 77 ? -3.26484 39.39006 70.31499 1.000 18.17393 77 TYR B CA 1
ATOM 2603 C C . TYR B 1 77 ? -2.37577 40.56705 69.94345 1.000 18.67085 77 TYR B C 1
ATOM 2604 O O . TYR B 1 77 ? -1.17135 40.59053 70.21524 1.000 21.86851 77 TYR B O 1
ATOM 2622 N N . GLN B 1 78 ? -2.98888 41.54126 69.27694 1.000 22.61566 78 GLN B N 1
ATOM 2623 C CA . GLN B 1 78 ? -2.33409 42.79251 68.92989 1.000 22.03357 78 GLN B CA 1
ATOM 2624 C C . GLN B 1 78 ? -3.26265 43.95768 69.23245 1.000 24.62429 78 GLN B C 1
ATOM 2625 O O . GLN B 1 78 ? -4.45133 43.91449 68.89556 1.000 21.89076 78 GLN B O 1
ATOM 2639 N N . LYS B 1 79 ? -2.72123 44.99045 69.87404 1.000 24.16419 79 LYS B N 1
ATOM 2640 C CA . LYS B 1 79 ? -3.43105 46.25447 70.02646 1.000 20.83911 79 LYS B CA 1
ATOM 2641 C C . LYS B 1 79 ? -3.38011 46.98792 68.69716 1.000 24.08330 79 LYS B C 1
ATOM 2642 O O . LYS B 1 79 ? -2.29649 47.24976 68.16271 1.000 24.57815 79 LYS B O 1
ATOM 2661 N N . ILE B 1 80 ? -4.54337 47.30795 68.15293 1.000 21.41119 80 ILE B N 1
ATOM 2662 C CA . ILE B 1 80 ? -4.59631 47.96478 66.85240 1.000 25.66136 80 ILE B CA 1
ATOM 2663 C C . ILE B 1 80 ? -5.10285 49.38447 67.04923 1.000 30.90261 80 ILE B C 1
ATOM 2664 O O . ILE B 1 80 ? -5.37577 49.81337 68.17631 1.000 27.15342 80 ILE B O 1
ATOM 2680 N N . GLY B 1 81 ? -5.23920 50.10882 65.95222 1.000 36.52210 81 GLY B N 1
ATOM 2681 C CA . GLY B 1 81 ? -5.63220 51.50053 65.97958 1.000 46.13201 81 GLY B CA 1
ATOM 2682 C C . GLY B 1 81 ? -4.75425 52.26700 65.02196 1.000 58.63506 81 GLY B C 1
ATOM 2683 O O . GLY B 1 81 ? -4.20725 51.68013 64.08228 1.000 66.91873 81 GLY B O 1
ATOM 2687 N N . ILE B 1 82 ? -4.59428 53.56572 65.24832 1.000 63.78727 82 ILE B N 1
ATOM 2688 C CA . ILE B 1 82 ? -3.67184 54.38280 64.47187 1.000 74.62028 82 ILE B CA 1
ATOM 2689 C C . ILE B 1 82 ? -2.62274 54.94611 65.41796 1.000 68.97637 82 ILE B C 1
ATOM 2690 O O . ILE B 1 82 ? -2.93548 55.31514 66.55557 1.000 64.89068 82 ILE B O 1
ATOM 2706 N N . ASN B 1 83 ? -1.37534 54.98427 64.95269 1.000 72.85853 83 ASN B N 1
ATOM 2707 C CA . ASN B 1 83 ? -0.27644 55.56771 65.71804 1.000 75.84428 83 ASN B CA 1
ATOM 2708 C C . ASN B 1 83 ? 0.64253 56.35392 64.79491 1.000 75.56148 83 ASN B C 1
ATOM 2709 O O . ASN B 1 83 ? 0.27109 57.41485 64.30017 1.000 77.72859 83 ASN B O 1
#